Protein AF-A0A2E0BTM1-F1 (afdb_monomer_lite)

Radius of gyration: 28.37 Å; chains: 1; bounding box: 88×18×60 Å

Structure (mmCIF, N/CA/C/O backbone):
data_AF-A0A2E0BTM1-F1
#
_entry.id   AF-A0A2E0BTM1-F1
#
loop_
_atom_site.group_PDB
_atom_site.id
_atom_site.type_symbol
_atom_site.label_atom_id
_atom_site.label_alt_id
_atom_site.label_comp_id
_atom_site.label_asym_id
_atom_site.label_entity_id
_atom_site.label_seq_id
_atom_site.pdbx_PDB_ins_code
_atom_site.Cartn_x
_atom_site.Cartn_y
_atom_site.Cartn_z
_atom_site.occupancy
_atom_site.B_iso_or_equiv
_atom_site.auth_seq_id
_atom_site.auth_comp_id
_atom_site.auth_asym_id
_atom_site.auth_atom_id
_atom_site.pdbx_PDB_model_num
ATOM 1 N N . MET A 1 1 ? -12.188 2.546 -8.014 1.00 87.94 1 MET A N 1
ATOM 2 C CA . MET A 1 1 ? -10.710 2.659 -8.082 1.00 87.94 1 MET A CA 1
ATOM 3 C C . MET A 1 1 ? -10.154 1.373 -7.511 1.00 87.94 1 MET A C 1
ATOM 5 O O . MET A 1 1 ? -10.598 0.948 -6.451 1.00 87.94 1 MET A O 1
ATOM 9 N N . GLN A 1 2 ? -9.198 0.746 -8.197 1.00 91.75 2 GLN A N 1
ATOM 10 C CA . GLN A 1 2 ? -8.647 -0.529 -7.744 1.00 91.75 2 GLN A CA 1
ATOM 11 C C . GLN A 1 2 ? -7.409 -0.314 -6.871 1.00 91.75 2 GLN A C 1
ATOM 13 O O . GLN A 1 2 ? -6.455 0.346 -7.293 1.00 91.75 2 GLN A O 1
ATOM 18 N N . TYR A 1 3 ? -7.415 -0.933 -5.694 1.00 94.75 3 TYR A N 1
ATOM 19 C CA . TYR A 1 3 ? -6.281 -1.005 -4.780 1.00 94.75 3 TYR A CA 1
ATOM 20 C C . TYR A 1 3 ? -5.778 -2.438 -4.684 1.00 94.75 3 TYR A C 1
ATOM 22 O O . TYR A 1 3 ? -6.559 -3.394 -4.697 1.00 94.75 3 TYR A O 1
ATOM 30 N N . VAL A 1 4 ? -4.461 -2.578 -4.593 1.00 95.12 4 VAL A N 1
ATOM 31 C CA . VAL A 1 4 ? -3.775 -3.864 -4.506 1.00 95.12 4 VAL A CA 1
ATOM 32 C C . VAL A 1 4 ? -2.967 -3.943 -3.218 1.00 95.12 4 VAL A C 1
ATOM 34 O O . VAL A 1 4 ? -2.401 -2.949 -2.756 1.00 95.12 4 VAL A O 1
ATOM 37 N N . LEU A 1 5 ? -2.942 -5.140 -2.642 1.00 95.75 5 LEU A N 1
ATOM 38 C CA . LEU A 1 5 ? -2.102 -5.506 -1.513 1.00 95.75 5 LEU A CA 1
ATOM 39 C C . LEU A 1 5 ? -0.898 -6.278 -2.045 1.00 95.75 5 LEU A C 1
ATOM 41 O O . LEU A 1 5 ? -1.062 -7.369 -2.590 1.00 95.75 5 LEU A O 1
ATOM 45 N N . VAL A 1 6 ? 0.293 -5.722 -1.873 1.00 94.44 6 VAL A N 1
ATOM 46 C CA . VAL A 1 6 ? 1.541 -6.259 -2.422 1.00 94.44 6 VAL A CA 1
ATOM 47 C C . VAL A 1 6 ? 2.405 -6.797 -1.284 1.00 94.44 6 VAL A C 1
ATOM 49 O O . VAL A 1 6 ? 2.515 -6.150 -0.240 1.00 94.44 6 VAL A O 1
ATOM 52 N N . ASN A 1 7 ? 2.979 -7.991 -1.444 1.00 93.44 7 ASN A N 1
ATOM 53 C CA . ASN A 1 7 ? 3.926 -8.558 -0.478 1.00 93.44 7 ASN A CA 1
ATOM 54 C C . ASN A 1 7 ? 5.357 -8.027 -0.699 1.00 93.44 7 ASN A C 1
ATOM 56 O O . ASN A 1 7 ? 5.631 -7.243 -1.601 1.00 93.44 7 ASN A O 1
ATOM 60 N N . LYS A 1 8 ? 6.301 -8.495 0.122 1.00 89.75 8 LYS A N 1
ATOM 61 C CA . LYS A 1 8 ? 7.731 -8.164 -0.015 1.00 89.75 8 LYS A CA 1
ATOM 62 C C . LYS A 1 8 ? 8.402 -8.690 -1.285 1.00 89.75 8 LYS A C 1
ATOM 64 O O . LYS A 1 8 ? 9.513 -8.272 -1.580 1.00 89.75 8 LYS A O 1
ATOM 69 N N . LEU A 1 9 ? 7.775 -9.639 -1.970 1.00 89.50 9 LEU A N 1
ATOM 70 C CA . LEU A 1 9 ? 8.266 -10.221 -3.217 1.00 89.50 9 LEU A CA 1
ATOM 71 C C . LEU A 1 9 ? 7.682 -9.495 -4.441 1.00 89.50 9 LEU A C 1
ATOM 73 O O . LEU A 1 9 ? 7.798 -9.992 -5.554 1.00 89.50 9 LEU A O 1
ATOM 77 N N . ASP A 1 10 ? 7.057 -8.329 -4.233 1.00 87.31 10 ASP A N 1
ATOM 78 C CA . ASP A 1 10 ? 6.382 -7.532 -5.263 1.00 87.31 10 ASP A CA 1
ATOM 79 C C . ASP A 1 10 ? 5.187 -8.243 -5.936 1.00 87.31 10 ASP A C 1
ATOM 81 O O . ASP A 1 10 ? 4.722 -7.863 -7.012 1.00 87.31 10 ASP A O 1
ATOM 85 N N . GLU A 1 11 ? 4.620 -9.253 -5.272 1.00 90.12 11 GLU A N 1
ATOM 86 C CA . GLU A 1 11 ? 3.466 -10.009 -5.753 1.00 90.12 11 GLU A CA 1
ATOM 87 C C . GLU A 1 11 ? 2.156 -9.462 -5.179 1.00 90.12 11 GLU A C 1
ATOM 89 O O . GLU A 1 11 ? 2.045 -9.150 -3.987 1.00 90.12 11 GLU A O 1
ATOM 94 N N . ILE A 1 12 ? 1.121 -9.410 -6.021 1.00 93.25 12 ILE A N 1
ATOM 95 C CA . ILE A 1 12 ? -0.232 -9.045 -5.598 1.00 93.25 12 ILE A CA 1
ATOM 96 C C . ILE A 1 12 ? -0.845 -10.215 -4.820 1.00 93.25 12 ILE A C 1
ATOM 98 O O . ILE A 1 12 ? -1.175 -11.254 -5.387 1.00 93.25 12 ILE A O 1
ATOM 102 N N . VAL A 1 13 ? -1.055 -10.013 -3.523 1.00 94.31 13 VAL A N 1
ATOM 103 C CA . VAL A 1 13 ? -1.703 -10.979 -2.624 1.00 94.31 13 VAL A CA 1
ATOM 104 C C . VAL A 1 13 ? -3.218 -10.864 -2.699 1.00 94.31 13 VAL A C 1
ATOM 106 O O . VAL A 1 13 ? -3.929 -11.864 -2.636 1.00 94.31 13 VAL A O 1
ATOM 109 N N . ASP A 1 14 ? -3.723 -9.635 -2.775 1.00 94.31 14 ASP A N 1
ATOM 110 C CA . ASP A 1 14 ? -5.154 -9.364 -2.770 1.00 94.31 14 ASP A CA 1
ATOM 111 C C . ASP A 1 14 ? -5.465 -8.052 -3.502 1.00 94.31 14 ASP A C 1
ATOM 113 O O . ASP A 1 14 ? -4.587 -7.210 -3.711 1.00 94.31 14 ASP A O 1
ATOM 117 N N . LYS A 1 15 ? -6.719 -7.886 -3.918 1.00 94.50 15 LYS A N 1
ATOM 118 C CA . LYS A 1 15 ? -7.184 -6.722 -4.668 1.00 94.50 15 LYS A CA 1
ATOM 119 C C . LYS A 1 15 ? -8.612 -6.393 -4.278 1.00 94.50 15 LYS A C 1
ATOM 121 O O . LYS A 1 15 ? -9.441 -7.282 -4.099 1.00 94.50 15 LYS A O 1
ATOM 126 N N . VAL A 1 16 ? -8.908 -5.105 -4.229 1.00 93.19 16 VAL A N 1
ATOM 127 C CA . VAL A 1 16 ? -10.247 -4.6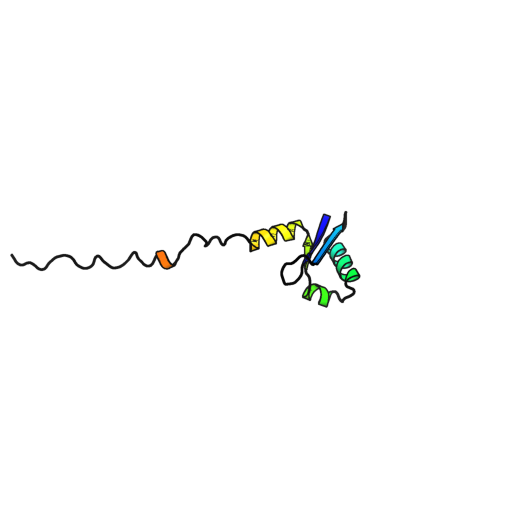05 -3.940 1.00 93.19 16 VAL A CA 1
ATOM 128 C C . VAL A 1 16 ? -10.554 -3.448 -4.878 1.00 93.19 16 VAL A C 1
ATOM 130 O O . VAL A 1 16 ? -9.698 -2.596 -5.121 1.00 93.19 16 VAL A O 1
ATOM 133 N N . ASP A 1 17 ? -11.756 -3.437 -5.448 1.00 92.12 17 ASP A N 1
ATOM 134 C CA . ASP A 1 17 ? -12.269 -2.237 -6.100 1.00 92.12 17 ASP A CA 1
ATOM 135 C C . ASP A 1 17 ? -13.113 -1.463 -5.094 1.00 92.12 17 ASP A C 1
ATOM 137 O O . ASP A 1 17 ? -14.038 -1.997 -4.484 1.00 92.12 17 ASP A O 1
ATOM 141 N N . MET A 1 18 ? -12.731 -0.211 -4.885 1.00 88.00 18 MET A N 1
ATOM 142 C CA . MET A 1 18 ? -13.393 0.709 -3.980 1.00 88.00 18 MET A CA 1
ATOM 143 C C . MET A 1 18 ? -13.715 1.978 -4.752 1.00 88.00 18 MET A C 1
ATOM 145 O O . MET A 1 18 ? -12.830 2.666 -5.269 1.00 88.00 18 MET A O 1
ATOM 149 N N . SER A 1 19 ? -15.002 2.272 -4.874 1.00 80.75 19 SER A N 1
ATOM 150 C CA . SER A 1 19 ? -15.474 3.542 -5.415 1.00 80.75 19 SER A CA 1
ATOM 151 C C . SER A 1 19 ? -15.553 4.536 -4.257 1.00 80.75 19 SER A C 1
ATOM 153 O O . SER A 1 19 ? -16.154 4.214 -3.240 1.0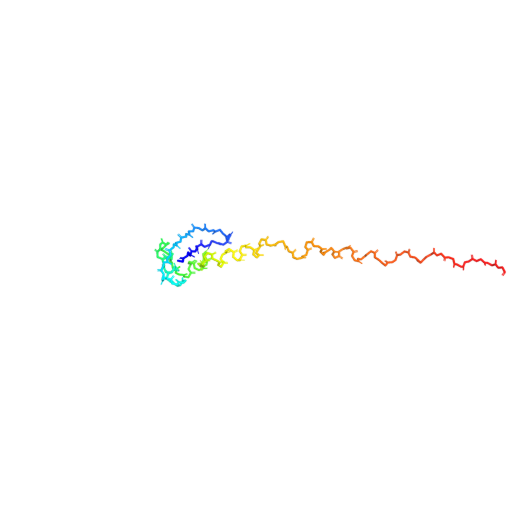0 80.75 19 SER A O 1
ATOM 155 N N . ASP A 1 20 ? -14.914 5.700 -4.397 1.00 76.00 20 ASP A N 1
ATOM 156 C CA . ASP A 1 20 ? -14.920 6.805 -3.414 1.00 76.00 20 ASP A CA 1
ATOM 157 C C . ASP A 1 20 ? -14.107 6.612 -2.115 1.00 76.00 20 ASP A C 1
ATOM 159 O O . ASP A 1 20 ? -14.160 7.428 -1.201 1.00 76.00 20 ASP A O 1
ATOM 163 N N . VAL A 1 21 ? -13.287 5.565 -2.022 1.00 77.00 21 VAL A N 1
ATOM 164 C CA . VAL A 1 21 ? -12.452 5.323 -0.836 1.00 77.00 21 VAL A CA 1
ATOM 165 C C . VAL A 1 21 ? -10.985 5.499 -1.207 1.00 77.00 21 VAL A C 1
ATOM 167 O O . VAL A 1 21 ? -10.478 4.781 -2.061 1.00 77.00 21 VAL A O 1
ATOM 170 N N . GLY A 1 22 ? -10.303 6.471 -0.595 1.00 86.56 22 GLY A N 1
ATOM 171 C CA . GLY A 1 22 ? -8.877 6.719 -0.831 1.00 86.56 22 GLY A CA 1
ATOM 172 C C . GLY A 1 22 ? -7.964 5.614 -0.278 1.00 86.56 22 GLY A C 1
ATOM 173 O O . GLY A 1 22 ? -8.411 4.684 0.396 1.00 86.56 22 GLY A O 1
ATOM 174 N N . LEU A 1 23 ? -6.648 5.762 -0.481 1.00 89.12 23 LEU A N 1
ATOM 175 C CA . LEU A 1 23 ? -5.632 4.777 -0.068 1.00 89.12 23 LEU A CA 1
ATOM 176 C C . LEU A 1 23 ? -5.711 4.415 1.425 1.00 89.12 23 LEU A C 1
ATOM 178 O O . LEU A 1 23 ? -5.526 3.256 1.790 1.00 89.12 23 LEU A O 1
ATOM 182 N N . ASN A 1 24 ? -6.054 5.381 2.283 1.00 90.25 24 ASN A N 1
ATOM 183 C CA . ASN A 1 24 ? -6.226 5.138 3.715 1.00 90.25 24 ASN A CA 1
ATOM 184 C C . ASN A 1 24 ? -7.392 4.180 4.014 1.00 90.25 24 ASN A C 1
ATOM 186 O O . ASN A 1 24 ? -7.235 3.262 4.811 1.00 90.25 24 ASN A O 1
ATOM 190 N N . GLY A 1 25 ? -8.537 4.333 3.342 1.00 91.31 25 GLY A N 1
ATOM 191 C CA . GLY A 1 25 ? -9.678 3.439 3.557 1.00 91.31 25 GLY A CA 1
ATOM 192 C C . GLY A 1 25 ? -9.441 2.041 2.989 1.00 91.31 25 GLY A C 1
ATOM 193 O O . GLY A 1 25 ? -9.777 1.051 3.640 1.00 91.31 25 GLY A O 1
ATOM 194 N N . ALA A 1 26 ? -8.755 1.942 1.845 1.00 92.25 26 ALA A N 1
ATOM 195 C CA . ALA A 1 26 ? -8.283 0.658 1.333 1.00 92.25 26 ALA A CA 1
ATOM 196 C C . ALA A 1 26 ? -7.323 -0.024 2.324 1.00 92.25 26 ALA A C 1
ATOM 198 O O . ALA A 1 26 ? -7.463 -1.214 2.606 1.00 92.25 26 ALA A O 1
ATOM 199 N N . LYS A 1 27 ? -6.391 0.730 2.923 1.00 92.56 27 LYS A N 1
ATOM 200 C CA . LYS A 1 27 ? -5.481 0.216 3.954 1.00 92.56 27 LYS A CA 1
ATOM 201 C C . LYS A 1 27 ? -6.238 -0.287 5.181 1.00 92.56 27 LYS A C 1
ATOM 203 O O . LYS A 1 27 ? -5.998 -1.414 5.604 1.00 92.56 27 LYS A O 1
ATOM 208 N N . THR A 1 28 ? -7.187 0.488 5.708 1.00 93.06 28 THR A N 1
ATOM 209 C CA . THR A 1 28 ? -8.034 0.062 6.834 1.00 93.06 28 THR A CA 1
ATOM 210 C C . THR A 1 28 ? -8.791 -1.228 6.519 1.00 93.06 28 THR A C 1
ATOM 212 O O . THR A 1 28 ? -8.838 -2.124 7.359 1.00 93.06 28 THR A O 1
ATOM 215 N N . TYR A 1 29 ? -9.321 -1.369 5.301 1.00 93.00 29 TYR A N 1
ATOM 216 C CA . TYR A 1 29 ? -9.988 -2.595 4.865 1.00 93.00 29 TYR A CA 1
ATOM 217 C C . TYR A 1 29 ? -9.053 -3.811 4.880 1.00 93.00 29 TYR A C 1
ATOM 219 O O . TYR A 1 29 ? -9.406 -4.854 5.432 1.00 93.00 29 TYR A O 1
ATOM 227 N N . PHE A 1 30 ? -7.846 -3.689 4.319 1.00 93.50 30 PHE A N 1
ATOM 228 C CA . PHE A 1 30 ? -6.893 -4.800 4.290 1.00 93.50 30 PHE A CA 1
ATOM 229 C C . PHE A 1 30 ? -6.378 -5.171 5.684 1.00 93.50 30 PHE A C 1
ATOM 231 O O . PHE A 1 30 ? -6.295 -6.360 5.994 1.00 93.50 30 PHE A O 1
ATOM 238 N N . VAL A 1 31 ? -6.091 -4.181 6.534 1.00 94.00 31 VAL A N 1
ATOM 239 C CA . VAL A 1 31 ? -5.712 -4.403 7.939 1.00 94.00 31 VAL A CA 1
ATOM 240 C C . VAL A 1 31 ? -6.830 -5.147 8.671 1.00 94.00 31 VAL A C 1
ATOM 242 O O . VAL A 1 31 ? -6.579 -6.190 9.273 1.00 94.00 31 VAL A O 1
ATOM 245 N N . GLY A 1 32 ? -8.076 -4.675 8.549 1.00 92.44 32 GLY A N 1
ATOM 246 C CA . GLY A 1 32 ? -9.239 -5.304 9.177 1.00 92.44 32 GLY A CA 1
ATOM 247 C C . GLY A 1 32 ? -9.480 -6.735 8.692 1.00 92.44 32 GLY A C 1
ATOM 248 O O . GLY A 1 32 ? -9.782 -7.615 9.491 1.00 92.44 32 GLY A O 1
ATOM 249 N N . ARG A 1 33 ? -9.274 -7.007 7.398 1.00 92.88 33 ARG A N 1
ATOM 250 C CA . ARG A 1 33 ? -9.415 -8.357 6.832 1.00 92.88 33 ARG A CA 1
ATOM 251 C C . ARG A 1 33 ? -8.319 -9.318 7.297 1.00 92.88 33 ARG A C 1
ATOM 253 O O . ARG A 1 33 ? -8.584 -10.508 7.445 1.00 92.88 33 ARG A O 1
ATOM 260 N N . LYS A 1 34 ? -7.090 -8.829 7.491 1.00 91.50 34 LYS A N 1
ATOM 261 C CA . LYS A 1 34 ? -5.955 -9.639 7.963 1.00 91.50 34 LYS A CA 1
ATOM 262 C C . LYS A 1 34 ? -5.929 -9.802 9.483 1.00 91.50 34 LYS A C 1
ATOM 264 O O . LYS A 1 34 ? -5.307 -10.750 9.943 1.00 91.50 34 LYS A O 1
ATOM 269 N N . GLN A 1 35 ? -6.632 -8.939 10.221 1.00 91.25 35 GLN A N 1
ATOM 270 C CA . GLN A 1 35 ? -6.741 -8.974 11.684 1.00 91.25 35 GLN A CA 1
ATOM 271 C C . GLN A 1 35 ? -5.375 -8.975 12.390 1.00 91.25 35 GLN A C 1
ATOM 273 O O . GLN A 1 35 ? -5.152 -9.727 13.333 1.00 91.25 35 GLN A O 1
ATOM 278 N N . ILE A 1 36 ? -4.456 -8.132 11.919 1.00 90.38 36 ILE A N 1
ATOM 279 C CA . ILE A 1 36 ? -3.153 -7.914 12.557 1.00 90.38 36 ILE A CA 1
ATOM 280 C C . ILE A 1 36 ? -2.960 -6.434 12.879 1.00 90.38 36 ILE A C 1
ATOM 282 O O . ILE A 1 36 ? -3.647 -5.577 12.316 1.00 90.38 36 ILE A O 1
ATOM 286 N N . GLU A 1 37 ? -2.008 -6.120 13.756 1.00 92.06 37 GLU A N 1
ATOM 287 C CA . GLU A 1 37 ? -1.677 -4.730 14.054 1.00 92.06 37 GLU A CA 1
ATOM 288 C C . GLU A 1 37 ? -1.161 -3.990 12.816 1.00 92.06 37 GLU A C 1
ATOM 290 O O . GLU A 1 37 ? -0.398 -4.527 12.011 1.00 92.06 37 GLU A O 1
ATOM 295 N N . VAL A 1 38 ? -1.527 -2.710 12.696 1.00 91.00 38 VAL A N 1
ATOM 296 C CA . VAL A 1 38 ? -1.099 -1.837 11.588 1.00 91.00 38 VAL A CA 1
ATOM 297 C C . VAL A 1 38 ? 0.425 -1.822 11.449 1.00 91.00 38 VAL A C 1
ATOM 299 O O . VAL A 1 38 ? 0.944 -1.859 10.338 1.00 91.00 38 VAL A O 1
ATOM 302 N N . GLN A 1 39 ? 1.152 -1.825 12.569 1.00 91.31 39 GLN A N 1
ATOM 303 C CA . GLN A 1 39 ? 2.614 -1.812 12.554 1.00 91.31 39 GLN A CA 1
ATOM 304 C C . GLN A 1 39 ? 3.216 -3.090 11.966 1.00 91.31 39 GLN A C 1
ATOM 306 O O . GLN A 1 39 ? 4.248 -3.033 11.301 1.00 91.31 39 GLN A O 1
ATOM 311 N N . GLU A 1 40 ? 2.608 -4.248 12.219 1.00 92.88 40 GLU A N 1
ATOM 312 C CA . GLU A 1 40 ? 3.035 -5.511 11.614 1.00 92.88 40 GLU A CA 1
ATOM 313 C C . GLU A 1 40 ? 2.588 -5.603 10.157 1.00 92.88 40 GLU A C 1
ATOM 315 O O . GLU A 1 40 ? 3.323 -6.104 9.309 1.00 92.88 40 GLU A O 1
ATOM 320 N N . PHE A 1 41 ? 1.426 -5.035 9.846 1.00 93.19 41 PHE A N 1
ATOM 321 C CA . PHE A 1 41 ? 0.903 -4.963 8.494 1.00 93.19 41 PHE A CA 1
ATOM 322 C C . PHE A 1 41 ? 1.826 -4.187 7.559 1.00 93.19 41 PHE A C 1
ATOM 324 O O . PHE A 1 41 ? 2.220 -4.735 6.533 1.00 93.19 41 PHE A O 1
ATOM 331 N N . ASP A 1 42 ? 2.244 -2.974 7.930 1.00 91.12 42 ASP A N 1
ATOM 332 C CA . ASP A 1 42 ? 3.175 -2.175 7.117 1.00 91.12 42 ASP A CA 1
ATOM 333 C C . ASP A 1 42 ? 4.548 -2.847 6.955 1.00 91.12 42 ASP A C 1
ATOM 335 O O . ASP A 1 42 ? 5.253 -2.597 5.978 1.00 91.12 42 ASP A O 1
ATOM 339 N N . LYS A 1 43 ? 4.942 -3.728 7.885 1.00 93.62 43 LYS A N 1
ATOM 340 C CA . LYS A 1 43 ? 6.181 -4.506 7.750 1.00 93.62 43 LYS A CA 1
ATOM 341 C C . LYS A 1 43 ? 6.059 -5.625 6.730 1.00 93.62 43 LYS A C 1
ATOM 343 O O . LYS A 1 43 ? 7.097 -6.073 6.256 1.00 93.62 43 LYS A O 1
ATOM 348 N N . LEU A 1 44 ? 4.861 -6.139 6.461 1.00 93.25 44 LEU A N 1
ATOM 349 C CA . LEU A 1 44 ? 4.640 -7.321 5.622 1.00 93.25 44 LEU A CA 1
ATOM 350 C C . LEU A 1 44 ? 4.099 -6.967 4.240 1.00 93.25 44 LEU A C 1
ATOM 352 O O . LEU A 1 44 ? 4.476 -7.613 3.259 1.00 93.25 44 LEU A O 1
ATOM 356 N N . TRP A 1 45 ? 3.240 -5.954 4.168 1.00 95.06 45 TRP A N 1
ATOM 357 C CA . TRP A 1 45 ? 2.505 -5.608 2.965 1.00 95.06 45 TRP A CA 1
ATOM 358 C C . TRP A 1 45 ? 2.490 -4.110 2.696 1.00 95.06 45 TRP A C 1
ATOM 360 O O . TRP A 1 45 ? 2.459 -3.282 3.605 1.00 95.06 45 TRP A O 1
ATOM 370 N N . LYS A 1 46 ? 2.425 -3.776 1.409 1.00 93.50 46 LYS A N 1
ATOM 371 C CA . LYS A 1 46 ? 2.225 -2.418 0.912 1.00 93.50 46 LYS A CA 1
ATOM 372 C C . LYS A 1 46 ? 0.864 -2.327 0.232 1.00 93.50 46 LYS A C 1
ATOM 374 O O . LYS A 1 46 ? 0.495 -3.1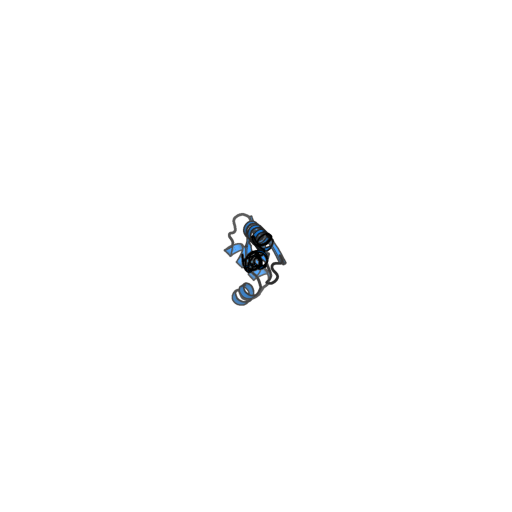99 -0.552 1.00 93.50 46 LYS A O 1
ATOM 379 N N . VAL A 1 47 ? 0.120 -1.266 0.531 1.00 94.31 47 VAL A N 1
ATOM 380 C CA . VAL A 1 47 ? -1.154 -0.954 -0.132 1.00 94.31 47 VAL A CA 1
ATOM 381 C C . VAL A 1 47 ? -0.917 0.197 -1.090 1.00 94.31 47 VAL A C 1
ATOM 383 O O . VAL A 1 47 ? -0.388 1.233 -0.693 1.00 94.31 47 VAL A O 1
ATOM 386 N N . MET A 1 48 ? -1.305 0.013 -2.346 1.00 93.19 48 MET A N 1
ATOM 387 C CA . MET A 1 48 ? -1.165 1.035 -3.378 1.00 93.19 48 MET A CA 1
ATOM 388 C C . MET A 1 48 ? -2.261 0.911 -4.432 1.00 93.19 48 MET A C 1
ATOM 390 O O . MET A 1 48 ? -2.959 -0.106 -4.501 1.00 93.19 48 MET A O 1
ATOM 394 N N . SER A 1 49 ? -2.452 1.952 -5.241 1.00 93.38 49 SER A N 1
ATOM 395 C CA . SER A 1 49 ? -3.379 1.858 -6.366 1.00 93.38 49 SER A CA 1
ATOM 396 C C . SER A 1 49 ? -2.829 0.926 -7.446 1.00 93.38 49 SER A C 1
ATOM 398 O O . SER A 1 49 ? -1.616 0.767 -7.610 1.00 93.38 49 SER A O 1
ATOM 400 N N . ARG A 1 50 ? -3.728 0.325 -8.230 1.00 91.38 50 ARG A N 1
ATOM 401 C CA . ARG A 1 50 ? -3.327 -0.529 -9.353 1.00 91.38 50 ARG A CA 1
ATOM 402 C C . ARG A 1 50 ? -2.434 0.208 -10.358 1.00 91.38 50 ARG A C 1
ATOM 404 O O . ARG A 1 50 ? -1.484 -0.381 -10.852 1.00 91.38 50 ARG A O 1
ATOM 411 N N . GLN A 1 51 ? -2.719 1.482 -10.630 1.00 90.12 51 GLN A N 1
ATOM 412 C CA . GLN A 1 51 ? -1.923 2.298 -11.554 1.00 90.12 51 GLN A CA 1
ATOM 413 C C . GLN A 1 51 ? -0.492 2.518 -11.050 1.00 90.12 51 GLN A C 1
ATOM 415 O O . GLN A 1 51 ? 0.456 2.397 -11.823 1.00 90.12 51 GLN A O 1
ATOM 420 N N . GLU A 1 52 ? -0.320 2.807 -9.758 1.00 89.75 52 GLU A N 1
ATOM 421 C CA . GLU A 1 52 ? 1.014 2.959 -9.170 1.00 89.75 52 GLU A CA 1
ATOM 422 C C . GLU A 1 52 ? 1.790 1.638 -9.191 1.00 89.75 52 GLU A C 1
ATOM 424 O O . GLU A 1 52 ? 2.995 1.643 -9.435 1.00 89.75 52 GLU A O 1
ATOM 429 N N . TYR A 1 53 ? 1.110 0.510 -8.956 1.00 91.88 53 TYR A N 1
ATOM 430 C CA . TYR A 1 53 ? 1.740 -0.806 -9.044 1.00 91.88 53 TYR A CA 1
ATOM 431 C C . TYR A 1 53 ? 2.236 -1.090 -10.463 1.00 91.88 53 TYR A C 1
ATOM 433 O O . TYR A 1 53 ? 3.411 -1.395 -10.633 1.00 91.88 53 TYR A O 1
ATOM 441 N N . ASP A 1 54 ? 1.381 -0.920 -11.477 1.00 88.69 54 ASP A N 1
ATOM 442 C CA . ASP A 1 54 ? 1.753 -1.108 -12.887 1.00 88.69 54 ASP A CA 1
ATOM 443 C C . ASP A 1 54 ? 2.936 -0.201 -13.281 1.00 88.69 54 ASP A C 1
ATOM 445 O O . ASP A 1 54 ? 3.899 -0.661 -13.891 1.00 88.69 54 ASP A O 1
ATOM 449 N N . THR A 1 55 ? 2.927 1.063 -12.841 1.00 88.81 55 THR A N 1
ATOM 450 C CA . THR A 1 55 ? 4.024 2.015 -13.099 1.00 88.81 55 THR A CA 1
ATOM 451 C C . THR A 1 55 ? 5.344 1.575 -12.451 1.00 88.81 55 THR A C 1
ATOM 453 O O . THR A 1 55 ? 6.402 1.640 -13.088 1.00 88.81 55 THR A O 1
ATOM 456 N N . GLN A 1 56 ? 5.313 1.120 -11.191 1.00 84.56 56 GLN A N 1
ATOM 457 C CA . GLN A 1 56 ? 6.510 0.599 -10.518 1.00 84.56 56 GLN A CA 1
ATOM 458 C C . GLN A 1 56 ? 7.002 -0.689 -11.178 1.00 84.56 56 GLN A C 1
ATOM 460 O O . GLN A 1 56 ? 8.195 -0.816 -11.435 1.00 84.56 56 GLN A O 1
ATOM 465 N N . PHE A 1 57 ? 6.099 -1.620 -11.481 1.00 84.00 57 PHE A N 1
ATOM 466 C CA . PHE A 1 57 ? 6.438 -2.897 -12.098 1.00 84.00 57 PHE A CA 1
ATOM 467 C C . PHE A 1 57 ? 7.071 -2.701 -13.476 1.00 84.00 57 PHE A C 1
ATOM 469 O O . PHE A 1 57 ? 8.095 -3.311 -13.779 1.00 84.00 57 PHE A O 1
ATOM 476 N N . GLU A 1 58 ? 6.518 -1.797 -14.290 1.00 81.44 58 GLU A N 1
ATOM 477 C CA . GLU A 1 58 ? 7.117 -1.421 -15.567 1.00 81.44 58 GLU A CA 1
ATOM 478 C C . GLU A 1 58 ? 8.512 -0.825 -15.360 1.00 81.44 58 GLU A C 1
ATOM 480 O O . GLU A 1 58 ? 9.450 -1.222 -16.042 1.00 81.44 58 GLU A O 1
ATOM 485 N N . THR A 1 59 ? 8.683 0.078 -14.391 1.00 76.44 59 THR A N 1
ATOM 486 C CA . THR A 1 59 ? 9.985 0.704 -14.111 1.00 76.44 59 THR A CA 1
ATOM 487 C C . THR A 1 59 ? 11.036 -0.317 -13.671 1.00 76.44 59 THR A C 1
ATOM 489 O O . THR A 1 59 ? 12.157 -0.282 -14.172 1.00 76.44 59 THR A O 1
ATOM 492 N N . THR A 1 60 ? 10.677 -1.248 -12.789 1.00 71.81 60 THR A N 1
ATOM 493 C CA . THR A 1 60 ? 11.575 -2.307 -12.304 1.00 71.81 60 THR A CA 1
ATOM 494 C C . THR A 1 60 ? 11.920 -3.320 -13.400 1.00 71.81 60 THR A C 1
ATOM 496 O O . THR A 1 60 ? 13.042 -3.819 -13.439 1.00 71.81 60 THR A O 1
ATOM 499 N N . ASN A 1 61 ? 10.992 -3.593 -14.323 1.00 71.44 61 ASN A N 1
ATOM 500 C CA . ASN A 1 61 ? 11.205 -4.525 -15.436 1.00 71.44 61 ASN A CA 1
ATOM 501 C C . ASN A 1 61 ? 11.745 -3.870 -16.711 1.00 71.44 61 ASN A C 1
ATOM 503 O O . ASN A 1 61 ? 12.032 -4.567 -17.692 1.00 71.44 61 ASN A O 1
ATOM 507 N N . ARG A 1 62 ? 11.893 -2.541 -16.738 1.00 67.50 62 ARG A N 1
ATOM 508 C CA . ARG A 1 62 ? 12.545 -1.857 -17.853 1.00 67.50 62 ARG A CA 1
ATOM 509 C C . ARG A 1 62 ? 13.985 -2.344 -17.941 1.00 67.50 62 ARG A C 1
ATOM 511 O O . ARG A 1 62 ? 14.727 -2.367 -16.961 1.00 67.50 62 ARG A O 1
ATOM 518 N N . LYS A 1 63 ? 14.386 -2.716 -19.158 1.00 61.75 63 LYS A N 1
ATOM 519 C CA . LYS A 1 63 ? 15.781 -3.029 -19.470 1.00 61.75 63 LYS A CA 1
ATOM 520 C C . LYS A 1 63 ? 16.641 -1.846 -19.009 1.00 61.75 63 LYS A C 1
ATOM 522 O O . LYS A 1 63 ? 16.293 -0.713 -19.349 1.00 61.75 63 LYS A O 1
ATOM 527 N N . PRO A 1 64 ? 17.728 -2.075 -18.254 1.00 61.97 64 PRO A N 1
ATOM 528 C CA . PRO A 1 64 ? 18.558 -0.977 -17.790 1.00 61.97 64 PRO A CA 1
ATOM 529 C C . PRO A 1 64 ? 19.063 -0.188 -19.000 1.00 61.97 64 PRO A C 1
ATOM 531 O O . PRO A 1 64 ? 19.444 -0.772 -20.012 1.00 61.97 64 PRO A O 1
ATOM 534 N N . SER A 1 65 ? 19.101 1.141 -18.922 1.00 59.41 65 SER A N 1
ATOM 535 C CA . SER A 1 65 ? 19.614 1.989 -20.013 1.00 59.41 65 SER A CA 1
ATOM 536 C C . SER A 1 65 ? 21.050 1.614 -20.435 1.00 59.41 65 SER A C 1
ATOM 538 O O . SER A 1 65 ? 21.501 1.953 -21.523 1.00 59.41 65 SER A O 1
ATOM 540 N N . SER A 1 66 ? 21.748 0.851 -19.591 1.00 57.53 66 SER A N 1
ATOM 541 C CA . SER A 1 66 ? 23.055 0.232 -19.800 1.00 57.53 66 SER A CA 1
ATOM 542 C C . SER A 1 66 ? 23.076 -0.974 -20.751 1.00 57.53 66 SER A C 1
ATOM 544 O O . SER A 1 66 ? 24.168 -1.448 -21.049 1.00 57.53 66 SER A O 1
ATOM 546 N N . VAL A 1 67 ? 21.945 -1.474 -21.279 1.00 55.22 67 VAL A N 1
ATOM 547 C CA . VAL A 1 67 ? 21.945 -2.607 -22.243 1.00 55.22 67 VAL A CA 1
ATOM 548 C C . VAL A 1 67 ? 22.713 -2.283 -23.547 1.00 55.22 67 VAL A C 1
ATOM 550 O O . VAL A 1 67 ? 23.009 -3.188 -24.321 1.00 55.22 67 VAL A O 1
ATOM 553 N N . GLY A 1 68 ? 23.118 -1.025 -23.771 1.00 55.06 68 GLY A N 1
ATOM 554 C CA . GLY A 1 68 ? 24.022 -0.626 -24.861 1.00 55.06 68 GLY A CA 1
ATOM 555 C C . GLY A 1 68 ? 25.430 -0.156 -24.458 1.00 55.06 68 GLY A C 1
ATOM 556 O O . GLY A 1 68 ? 26.274 -0.025 -25.339 1.00 55.06 68 GLY A O 1
ATOM 557 N N . TYR A 1 69 ? 25.720 0.100 -23.176 1.00 54.62 69 TYR A N 1
ATOM 558 C CA . TYR A 1 69 ? 26.998 0.700 -22.754 1.00 54.62 69 TYR A CA 1
ATOM 559 C C . TYR A 1 69 ? 27.959 -0.365 -22.209 1.00 54.62 69 TYR A C 1
ATOM 561 O O . TYR A 1 69 ? 27.938 -0.725 -21.032 1.00 54.62 69 TYR A O 1
ATOM 569 N N . GLN A 1 70 ? 28.807 -0.889 -23.098 1.00 53.09 70 GLN A N 1
ATOM 570 C CA . GLN A 1 70 ? 29.906 -1.793 -22.754 1.00 53.09 70 GLN A CA 1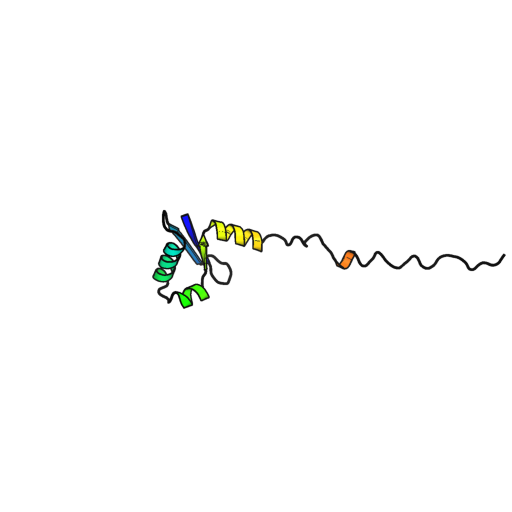
ATOM 571 C C . GLN A 1 70 ? 31.141 -0.970 -22.356 1.00 53.09 70 GLN A C 1
ATOM 573 O O . GLN A 1 70 ? 31.973 -0.660 -23.202 1.00 53.09 70 GLN A O 1
ATOM 578 N N . TRP A 1 71 ? 31.283 -0.638 -21.071 1.00 59.03 71 TRP A N 1
ATOM 579 C CA . TRP A 1 71 ? 32.443 0.098 -20.534 1.00 59.03 71 TRP A CA 1
ATOM 580 C C . TRP A 1 71 ? 33.792 -0.606 -20.788 1.00 59.03 71 TRP A C 1
ATOM 582 O O . TRP A 1 71 ? 34.827 0.040 -20.853 1.00 59.03 71 TRP A O 1
ATOM 592 N N . TRP A 1 72 ? 33.788 -1.923 -21.012 1.00 60.72 72 TRP A N 1
ATOM 593 C CA . TRP A 1 72 ? 34.979 -2.703 -21.379 1.00 60.72 72 TRP A CA 1
ATOM 594 C C . TRP A 1 72 ? 35.352 -2.637 -22.869 1.00 60.72 72 TRP A C 1
ATOM 596 O O . TRP A 1 72 ? 36.324 -3.267 -23.280 1.00 60.72 72 TRP A O 1
ATOM 606 N N . LYS A 1 73 ? 34.567 -1.953 -23.713 1.00 53.00 73 LYS A N 1
ATOM 607 C CA . LYS A 1 73 ? 34.913 -1.744 -25.129 1.00 53.00 73 LYS A CA 1
ATOM 608 C C . LYS A 1 73 ? 35.693 -0.456 -25.382 1.00 53.00 73 LYS A C 1
ATOM 610 O O . LYS A 1 73 ? 36.280 -0.340 -26.452 1.00 53.00 73 LYS A O 1
ATOM 615 N N . GLU A 1 74 ? 35.709 0.476 -24.433 1.00 53.50 74 GLU A N 1
ATOM 616 C CA . GLU A 1 74 ? 36.372 1.777 -24.601 1.00 53.50 74 GLU A CA 1
ATOM 617 C C . GLU A 1 74 ? 37.885 1.714 -24.290 1.00 53.50 74 GLU A C 1
ATOM 619 O O . GLU A 1 74 ? 38.650 2.523 -24.797 1.00 53.50 74 GLU A O 1
ATOM 624 N N . ASP A 1 75 ? 38.344 0.675 -23.580 1.00 52.62 75 ASP A N 1
ATOM 625 C CA . ASP A 1 75 ? 39.746 0.472 -23.157 1.00 52.62 75 ASP A CA 1
ATOM 626 C C . ASP A 1 75 ? 40.607 -0.316 -24.177 1.00 52.62 75 ASP A C 1
ATOM 628 O O . ASP A 1 75 ? 41.523 -1.051 -23.822 1.00 52.62 75 ASP A O 1
ATOM 632 N N . LYS A 1 76 ? 40.284 -0.253 -25.476 1.00 49.97 76 LYS A N 1
ATOM 633 C CA . LYS A 1 76 ? 41.047 -0.951 -26.540 1.00 49.97 76 LYS A CA 1
ATOM 634 C C . LYS A 1 76 ? 41.474 -0.059 -27.708 1.00 49.97 76 LYS A C 1
ATOM 636 O O . LYS A 1 76 ? 41.796 -0.571 -28.778 1.00 49.97 76 LYS A O 1
ATOM 641 N N . ALA A 1 77 ? 41.467 1.258 -27.516 1.00 50.69 77 ALA A N 1
ATOM 642 C CA . ALA A 1 77 ? 41.858 2.228 -28.541 1.00 50.69 77 ALA A CA 1
ATOM 643 C C . ALA A 1 77 ? 43.201 2.928 -28.264 1.00 50.69 77 ALA A C 1
ATOM 645 O O . ALA A 1 77 ? 43.531 3.878 -28.967 1.00 50.69 77 ALA A O 1
ATOM 646 N N . GLU A 1 78 ? 43.990 2.475 -27.285 1.00 54.50 78 GLU A N 1
ATOM 647 C CA . GLU A 1 78 ? 45.317 3.038 -27.030 1.00 54.50 78 GLU A CA 1
ATOM 648 C C . GLU A 1 78 ? 46.359 1.922 -26.877 1.00 54.50 78 GLU A C 1
ATOM 650 O O . GLU A 1 78 ? 46.246 1.071 -25.998 1.00 54.50 78 GLU A O 1
ATOM 655 N N . THR A 1 79 ? 47.399 1.979 -27.719 1.00 51.03 79 THR A N 1
ATOM 656 C CA . THR A 1 79 ? 48.632 1.159 -27.726 1.00 51.03 79 THR A CA 1
ATOM 657 C C . THR A 1 79 ? 48.668 -0.026 -28.705 1.00 51.03 79 THR A C 1
ATOM 659 O O . THR A 1 79 ? 48.605 -1.173 -28.281 1.00 51.03 79 THR A O 1
ATOM 662 N N . ASP A 1 80 ? 48.856 0.248 -30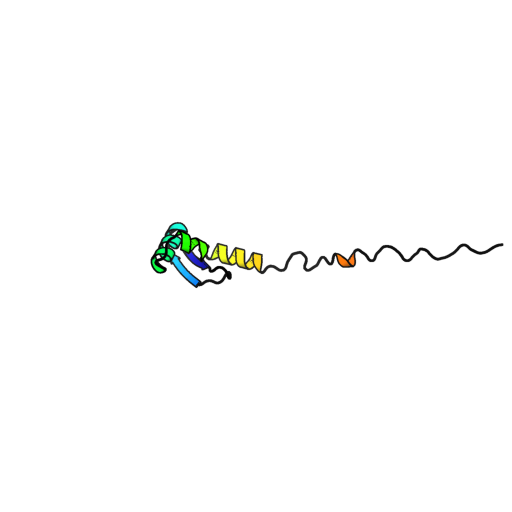.006 1.00 47.78 80 ASP A N 1
ATOM 663 C CA . ASP A 1 80 ? 49.777 -0.523 -30.879 1.00 47.78 80 ASP A CA 1
ATOM 664 C C . ASP A 1 80 ? 50.084 0.228 -32.199 1.00 47.78 80 ASP A C 1
ATOM 666 O O . ASP A 1 80 ? 49.773 -0.242 -33.283 1.00 47.78 80 ASP A O 1
ATOM 670 N N . GLU A 1 81 ? 50.668 1.433 -32.146 1.00 50.34 81 GLU A N 1
ATOM 671 C CA . GLU A 1 81 ? 51.330 2.037 -33.332 1.00 50.34 81 GLU A CA 1
ATOM 672 C C . GLU A 1 81 ? 52.728 2.595 -32.998 1.00 50.34 81 GLU A C 1
ATOM 674 O O . GLU A 1 81 ? 53.312 3.390 -33.733 1.00 50.34 81 GLU A O 1
ATOM 679 N N . ALA A 1 82 ? 53.319 2.142 -31.890 1.00 51.41 82 ALA A N 1
ATOM 680 C CA . ALA A 1 82 ? 54.677 2.490 -31.489 1.00 51.41 82 ALA A CA 1
ATOM 681 C C . ALA A 1 82 ? 55.693 1.438 -31.966 1.00 51.41 82 ALA A C 1
ATOM 683 O O . ALA A 1 82 ? 56.399 0.869 -31.144 1.00 51.41 82 ALA A O 1
ATOM 684 N N . MET A 1 83 ? 55.766 1.151 -33.273 1.00 50.41 83 MET A N 1
ATOM 685 C CA . MET A 1 83 ? 56.945 0.516 -33.892 1.00 50.41 83 MET A CA 1
ATOM 686 C C . MET A 1 83 ? 56.845 0.494 -35.429 1.00 50.41 83 MET A C 1
ATOM 688 O O . MET A 1 83 ? 56.498 -0.514 -36.034 1.00 50.41 83 MET A O 1
ATOM 692 N N . SER A 1 84 ? 57.200 1.595 -36.096 1.00 50.09 84 SER A N 1
ATOM 693 C CA . SER A 1 84 ? 57.738 1.502 -37.460 1.00 50.09 84 SER A CA 1
ATOM 694 C C . SER A 1 84 ? 58.601 2.713 -37.816 1.00 50.09 84 SER A C 1
ATOM 696 O O . SER A 1 84 ? 58.106 3.812 -38.049 1.00 50.09 84 SER A O 1
ATOM 698 N N . GLY A 1 85 ? 59.910 2.465 -37.890 1.00 50.12 85 GLY A N 1
ATOM 699 C CA . GLY A 1 85 ? 60.821 3.175 -38.781 1.00 50.12 85 GLY A CA 1
ATOM 700 C C . GLY A 1 85 ? 61.520 4.405 -38.210 1.00 50.12 85 GLY A C 1
ATOM 701 O O . GLY A 1 85 ? 60.988 5.509 -38.282 1.00 50.12 85 GLY A O 1
ATOM 702 N N . LYS A 1 86 ? 62.776 4.220 -37.779 1.00 48.34 86 LYS A N 1
ATOM 703 C CA . LYS A 1 86 ? 63.945 4.989 -38.259 1.00 48.34 86 LYS A CA 1
ATOM 704 C C . LYS A 1 86 ? 65.239 4.451 -37.635 1.00 48.34 86 LYS A C 1
ATOM 706 O O . LYS A 1 86 ? 65.873 5.108 -36.823 1.00 48.34 86 LYS A O 1
ATOM 711 N N . ASP A 1 87 ? 65.645 3.275 -38.101 1.00 46.59 87 ASP A N 1
ATOM 712 C CA . ASP A 1 87 ? 67.049 2.864 -38.116 1.00 46.59 87 ASP A CA 1
ATOM 713 C C . ASP A 1 87 ? 67.399 2.533 -39.569 1.00 46.59 87 ASP A C 1
ATOM 715 O O . ASP A 1 87 ? 66.789 1.659 -40.184 1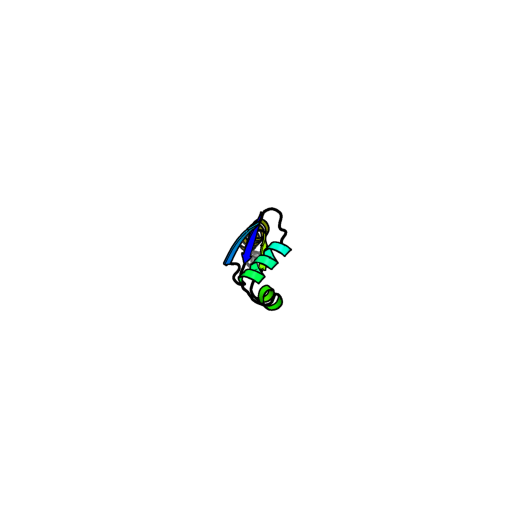.00 46.59 87 ASP A O 1
ATOM 719 N N . GLY A 1 88 ? 68.323 3.298 -40.147 1.00 41.22 88 GLY A N 1
ATOM 720 C CA . GLY A 1 88 ? 68.726 3.162 -41.544 1.00 41.22 88 GLY A CA 1
ATOM 721 C C . GLY A 1 88 ? 69.654 4.288 -41.982 1.00 41.22 88 GLY A C 1
ATOM 722 O O . GLY A 1 88 ? 69.201 5.307 -42.490 1.00 41.22 88 GLY A O 1
ATOM 723 N N . LEU A 1 89 ? 70.946 4.077 -41.733 1.00 42.56 89 LEU A N 1
ATOM 724 C CA . LEU A 1 89 ? 72.097 4.852 -42.203 1.00 42.56 89 LEU A CA 1
ATOM 725 C C . LEU A 1 89 ? 72.094 5.053 -43.730 1.00 42.56 89 LEU A C 1
ATOM 727 O O . LEU A 1 89 ? 71.784 4.121 -44.474 1.00 42.56 89 LEU A O 1
ATOM 731 N N . GLY A 1 90 ? 72.536 6.235 -44.166 1.00 37.75 90 GLY A N 1
ATOM 732 C CA . GLY A 1 90 ? 72.862 6.586 -45.551 1.00 37.75 90 GLY A CA 1
ATOM 733 C C . GLY A 1 90 ? 73.467 7.976 -45.628 1.00 37.75 90 GLY A C 1
ATOM 734 O O . GLY A 1 90 ? 72.717 8.932 -45.338 1.00 37.75 90 GLY A O 1
#

Sequence (90 aa):
MQYVLVNKLDEIVDKVDMSDVGLNGAKTYFVGRKQIEVQEFDKLWKVMSRQEYDTQFETTNRKPSSVGYQWWKEDKAETDEAMSGKDGLG

pLDDT: mean 77.93, std 18.35, range [37.75, 95.75]

Foldseek 3Di:
DKKFKAFPVLDTPDIDDDDPDDQVRVLVVVCVVVVDDSVVSVVTIDMDGPVVSVVVVCVVPPDPPCPPPDVVVVPPPDDDPPDDDDDDDD

Secondary structure (DSSP, 8-state):
-EEEEEETTS-EEEEEE-SS--HHHHHHHHHHHHTS-HHHHHHHEEEEEHHHHHHHHHHHHSPPGGGG--GGGSTTSSSS----------